Protein AF-A0A816F677-F1 (afdb_monomer_lite)

Foldseek 3Di:
DPPVPDDDDDDDDD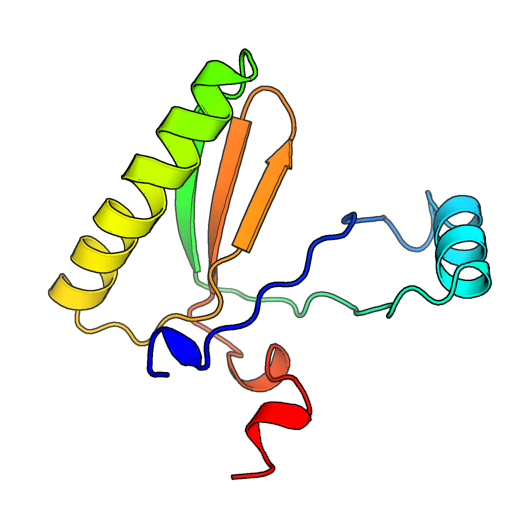DCPPCVVVVVVCVVVVHDDADDDDADDKDKDKFFADDPVSVVVCVVPVVVVSVVVCVVVVADWDDWDWDDDPRIIMTITGRPPRVSVDDPVVVPD

Secondary structure (DSSP, 8-state):
--GGG----------TTTTHHHHHHHHHTT-----PPP-S-EEEEEEE-SSHHHHHHHHHHHHHHHHHHHHHHT------EEEEETTEEEEEEE-S-GGGG--GGGGG-

Structure (mmCIF, N/CA/C/O backbone):
data_AF-A0A816F677-F1
#
_entry.id   AF-A0A816F677-F1
#
loop_
_atom_site.group_PDB
_atom_site.id
_atom_site.type_symbol
_atom_site.label_atom_id
_atom_site.label_alt_id
_atom_site.label_comp_id
_atom_site.label_asym_id
_atom_site.label_entity_id
_atom_site.label_seq_id
_atom_site.pdbx_PDB_ins_code
_atom_site.Cartn_x
_atom_site.Cartn_y
_atom_site.Cartn_z
_atom_site.occupancy
_atom_site.B_iso_or_equiv
_atom_site.auth_seq_id
_atom_site.auth_comp_id
_atom_site.auth_asym_id
_atom_site.auth_atom_id
_atom_site.pdbx_PDB_model_num
ATOM 1 N N . VAL A 1 1 ? 7.822 -15.132 -7.007 1.00 62.88 1 VAL A N 1
ATOM 2 C CA . VAL A 1 1 ? 6.600 -15.856 -6.572 1.00 62.88 1 VAL A CA 1
ATOM 3 C C . VAL A 1 1 ? 5.700 -16.162 -7.774 1.00 62.88 1 VAL A C 1
ATOM 5 O O . VAL A 1 1 ? 5.298 -15.209 -8.456 1.00 62.88 1 VAL A O 1
ATOM 8 N N . PRO A 1 2 ? 5.419 -17.451 -8.065 1.00 72.88 2 PRO A N 1
ATOM 9 C CA . PRO A 1 2 ? 4.440 -17.873 -9.078 1.00 72.88 2 PRO A CA 1
ATOM 10 C C . PRO A 1 2 ? 3.074 -17.206 -8.875 1.00 72.88 2 PRO A C 1
ATOM 12 O O . PRO A 1 2 ? 2.732 -16.858 -7.744 1.00 72.88 2 PRO A O 1
ATOM 15 N N . VAL A 1 3 ? 2.302 -16.987 -9.944 1.00 73.38 3 VAL A N 1
ATOM 16 C CA . VAL A 1 3 ? 1.056 -16.189 -9.898 1.00 73.38 3 VAL A CA 1
ATOM 17 C C . VAL A 1 3 ? 0.050 -16.780 -8.907 1.00 73.38 3 VAL A C 1
ATOM 19 O O . VAL A 1 3 ? -0.531 -16.054 -8.108 1.00 73.38 3 VAL A O 1
ATOM 22 N N . GLU A 1 4 ? -0.072 -18.100 -8.887 1.00 80.00 4 GLU A N 1
ATOM 23 C CA . GLU A 1 4 ? -0.938 -18.901 -8.022 1.00 80.00 4 GLU A CA 1
ATOM 24 C C . GLU A 1 4 ? -0.589 -18.812 -6.523 1.00 80.00 4 GLU A C 1
ATOM 26 O O . GLU A 1 4 ? -1.446 -18.996 -5.651 1.00 80.00 4 GLU A O 1
ATOM 31 N N . LYS A 1 5 ? 0.664 -18.477 -6.200 1.00 76.94 5 LYS A N 1
ATOM 32 C CA . LYS A 1 5 ? 1.134 -18.296 -4.820 1.00 76.94 5 LYS A CA 1
ATOM 33 C C . LYS A 1 5 ? 1.062 -16.842 -4.352 1.00 76.94 5 LYS A C 1
ATOM 35 O O . LYS A 1 5 ? 1.282 -16.578 -3.174 1.00 76.94 5 LYS A O 1
ATOM 40 N N . ARG A 1 6 ? 0.730 -15.889 -5.231 1.00 77.06 6 ARG A N 1
ATOM 41 C CA . ARG A 1 6 ? 0.585 -14.483 -4.833 1.00 77.06 6 ARG A CA 1
ATOM 42 C C . ARG A 1 6 ? -0.609 -14.333 -3.897 1.00 77.06 6 ARG A C 1
ATOM 44 O O . ARG A 1 6 ? -1.652 -14.967 -4.070 1.00 77.06 6 ARG A O 1
ATOM 51 N N . ARG A 1 7 ? -0.436 -13.500 -2.881 1.00 83.00 7 ARG A N 1
ATOM 52 C CA . ARG A 1 7 ? -1.479 -13.099 -1.938 1.00 83.00 7 ARG A CA 1
ATOM 53 C C . ARG A 1 7 ? -1.557 -11.582 -1.944 1.00 83.00 7 ARG A C 1
ATOM 55 O O . ARG A 1 7 ? -0.606 -10.913 -2.344 1.00 83.00 7 ARG A O 1
ATOM 62 N N . PHE A 1 8 ? -2.697 -11.057 -1.530 1.00 85.06 8 PHE A N 1
ATOM 63 C CA . PHE A 1 8 ? -2.892 -9.629 -1.350 1.00 85.06 8 PHE A CA 1
ATOM 64 C C . PHE A 1 8 ? -3.601 -9.394 -0.021 1.00 85.06 8 PHE A C 1
ATOM 66 O O . PHE A 1 8 ? -4.362 -10.242 0.444 1.00 85.06 8 PHE A O 1
ATOM 73 N N . ALA A 1 9 ? -3.331 -8.242 0.579 1.00 87.94 9 ALA A N 1
ATOM 74 C CA . ALA A 1 9 ? -4.030 -7.750 1.751 1.00 87.94 9 ALA A CA 1
ATOM 75 C C . ALA A 1 9 ? -4.677 -6.412 1.396 1.00 87.94 9 ALA A C 1
ATOM 77 O O . ALA A 1 9 ? -4.130 -5.638 0.610 1.00 87.94 9 ALA A O 1
ATOM 78 N N . VAL A 1 10 ? -5.847 -6.152 1.969 1.00 90.19 10 VAL A N 1
ATOM 79 C CA . VAL A 1 10 ? -6.558 -4.881 1.829 1.00 90.19 10 VAL A CA 1
ATOM 80 C C . VAL A 1 10 ? -6.816 -4.351 3.228 1.00 90.19 10 VAL A C 1
ATOM 82 O O . VAL A 1 10 ? -7.212 -5.104 4.115 1.00 90.19 10 VAL A O 1
ATOM 85 N N . GLY A 1 11 ? -6.584 -3.060 3.425 1.00 91.50 11 GLY A N 1
ATOM 86 C CA . GLY A 1 11 ? -6.758 -2.412 4.714 1.00 91.50 11 GLY A CA 1
ATOM 87 C C . GLY A 1 11 ? -6.815 -0.899 4.582 1.00 91.50 11 GLY A C 1
ATOM 88 O O . GLY A 1 11 ? -6.854 -0.355 3.477 1.00 91.50 11 GLY A O 1
ATOM 89 N N . ALA A 1 12 ? -6.817 -0.230 5.730 1.00 91.19 12 ALA A N 1
ATOM 90 C CA . ALA A 1 12 ? -6.741 1.217 5.824 1.00 91.19 12 ALA A CA 1
ATOM 91 C C . ALA A 1 12 ? -5.363 1.627 6.350 1.00 91.19 12 ALA A C 1
ATOM 93 O O . ALA A 1 12 ? -4.824 0.992 7.254 1.00 91.19 12 ALA A O 1
ATOM 94 N N . ILE A 1 13 ? -4.808 2.697 5.783 1.00 91.75 13 ILE A N 1
ATOM 95 C CA . ILE A 1 13 ? -3.648 3.378 6.359 1.00 91.75 13 ILE A CA 1
ATOM 96 C C . ILE A 1 13 ? -4.196 4.427 7.316 1.00 91.75 13 ILE A C 1
ATOM 98 O O . ILE A 1 13 ? -4.972 5.288 6.897 1.00 91.75 13 ILE A O 1
ATOM 102 N N . VAL A 1 14 ? -3.800 4.327 8.579 1.00 91.94 14 VAL A N 1
ATOM 103 C CA . VAL A 1 14 ? -4.327 5.130 9.685 1.00 91.94 14 VAL A CA 1
ATOM 104 C C . VAL A 1 14 ? -3.183 5.781 10.456 1.00 91.94 14 VAL A C 1
ATOM 106 O O . VAL A 1 14 ? -2.064 5.264 10.476 1.00 91.94 14 VAL A O 1
ATOM 109 N N . ASP A 1 15 ? -3.458 6.923 11.075 1.00 91.44 15 ASP A N 1
ATOM 110 C CA . ASP A 1 15 ? -2.554 7.571 12.023 1.00 91.44 15 ASP A CA 1
ATOM 111 C C . ASP A 1 15 ? -2.826 7.006 13.426 1.00 91.44 15 ASP A C 1
ATOM 113 O O . ASP A 1 15 ? -3.942 7.091 13.934 1.00 91.44 15 ASP A O 1
ATOM 117 N N . GLU A 1 16 ? -1.806 6.421 14.059 1.00 85.56 16 GLU A N 1
ATOM 118 C CA . GLU A 1 16 ? -1.926 5.730 15.355 1.00 85.56 16 GLU A CA 1
ATOM 119 C C . GLU A 1 16 ? -2.498 6.625 16.470 1.00 85.56 16 GLU A C 1
ATOM 121 O O . GLU A 1 16 ? -3.177 6.140 17.375 1.00 85.56 16 GLU A O 1
ATOM 126 N N . ILE A 1 17 ? -2.250 7.937 16.401 1.00 88.81 17 ILE A N 1
ATOM 127 C CA . ILE A 1 17 ? -2.677 8.893 17.425 1.00 88.81 17 ILE A CA 1
ATOM 128 C C . ILE A 1 17 ? -4.043 9.474 17.066 1.00 88.81 17 ILE A C 1
ATOM 130 O O . ILE A 1 17 ? -4.935 9.521 17.914 1.00 88.81 17 ILE A O 1
ATOM 134 N N . LYS A 1 18 ? -4.217 9.938 15.824 1.00 93.75 18 LYS A N 1
ATOM 135 C CA . LYS A 1 18 ? -5.449 10.630 15.408 1.00 93.75 18 LYS A CA 1
ATOM 136 C C . LYS A 1 18 ? -6.620 9.679 15.202 1.00 93.75 18 LYS A C 1
ATOM 138 O O . LYS A 1 18 ? -7.747 10.053 15.506 1.00 93.75 18 LYS A O 1
ATOM 143 N N . ASP A 1 19 ? -6.350 8.464 14.738 1.00 93.31 19 ASP A N 1
ATOM 144 C CA . ASP A 1 19 ? -7.364 7.468 14.390 1.00 93.31 19 ASP A CA 1
ATOM 145 C C . ASP A 1 19 ? -7.439 6.346 15.436 1.00 93.31 19 ASP A C 1
ATOM 147 O O . ASP A 1 19 ? -7.837 5.221 15.134 1.00 93.31 19 ASP A O 1
ATOM 151 N N . ARG A 1 20 ? -7.061 6.634 16.688 1.00 93.62 20 ARG A N 1
ATOM 152 C CA . ARG A 1 20 ? -6.989 5.641 17.769 1.00 93.62 20 ARG A CA 1
ATOM 153 C C . ARG A 1 20 ? -8.278 4.829 17.933 1.00 93.62 20 ARG A C 1
ATOM 155 O O . ARG A 1 20 ? -8.216 3.612 18.066 1.00 93.62 20 ARG A O 1
ATOM 162 N N . GLU A 1 21 ? -9.440 5.479 17.893 1.00 94.44 21 GLU A N 1
ATOM 163 C CA . GLU A 1 21 ? -10.732 4.785 18.004 1.00 94.44 21 GLU A CA 1
ATOM 164 C C . GLU A 1 21 ? -10.953 3.789 16.857 1.00 94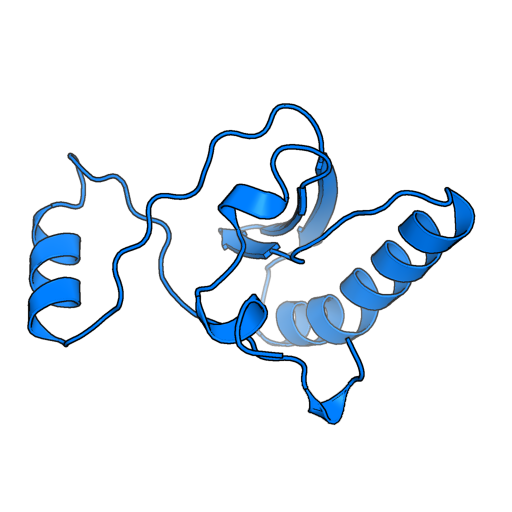.44 21 GLU A C 1
ATOM 166 O O . GLU A 1 21 ? -11.452 2.686 17.080 1.00 94.44 21 GLU A O 1
ATOM 171 N N . LEU A 1 22 ? -10.542 4.150 15.636 1.00 93.19 22 LEU A N 1
ATOM 172 C CA . LEU A 1 22 ? -10.610 3.268 14.474 1.00 93.19 22 LEU A CA 1
ATOM 173 C C . LEU A 1 22 ? -9.644 2.091 14.632 1.00 93.19 22 LEU A C 1
ATOM 175 O O . LEU A 1 22 ? -10.036 0.958 14.369 1.00 93.19 22 LEU A O 1
ATOM 179 N N . VAL A 1 23 ? -8.421 2.329 15.111 1.00 92.88 23 VAL A N 1
ATOM 180 C CA . VAL A 1 23 ? -7.447 1.261 15.395 1.00 92.88 23 VAL A CA 1
ATOM 181 C C . VAL A 1 23 ? -8.010 0.272 16.418 1.00 92.88 23 VAL A C 1
ATOM 183 O O . VAL A 1 23 ? -7.995 -0.931 16.172 1.00 92.88 23 VAL A O 1
ATOM 186 N N . GLU A 1 24 ? -8.590 0.761 17.518 1.00 93.50 24 GLU A N 1
ATOM 187 C CA . GLU A 1 24 ? -9.225 -0.083 18.540 1.00 93.50 24 GLU A CA 1
ATOM 188 C C . GLU A 1 24 ? -10.427 -0.869 17.984 1.00 93.50 24 GLU A C 1
ATOM 190 O O . GLU A 1 24 ? -10.655 -2.020 18.361 1.00 93.50 24 GLU A O 1
ATOM 195 N N . GLN A 1 25 ? -11.211 -0.281 17.074 1.00 94.19 25 GLN A N 1
ATOM 196 C CA . GLN A 1 25 ? -12.297 -0.987 16.388 1.00 94.19 25 GLN A CA 1
ATOM 197 C C . GLN A 1 25 ? -11.779 -2.050 15.414 1.00 94.19 25 GLN A C 1
ATOM 199 O O . GLN A 1 25 ? -12.365 -3.129 15.329 1.00 94.19 25 GLN A O 1
ATOM 204 N N . MET A 1 26 ? -10.708 -1.771 14.673 1.00 92.69 26 MET A N 1
ATOM 205 C CA . MET A 1 26 ? -10.094 -2.732 13.757 1.00 92.69 26 MET A CA 1
ATOM 206 C C . MET A 1 26 ? -9.519 -3.922 14.531 1.00 92.69 26 MET A C 1
ATOM 208 O O . MET A 1 26 ? -9.778 -5.065 14.155 1.00 92.69 26 MET A O 1
ATOM 212 N N . ASP A 1 27 ? -8.849 -3.671 15.657 1.00 92.56 27 ASP A N 1
ATOM 213 C CA . ASP A 1 27 ? -8.343 -4.718 16.551 1.00 92.56 27 ASP A CA 1
ATOM 214 C C . ASP A 1 27 ? -9.478 -5.620 17.068 1.00 92.56 27 ASP A C 1
ATOM 216 O O . ASP A 1 27 ? -9.455 -6.838 16.891 1.00 92.56 27 ASP A O 1
ATOM 220 N N . LYS A 1 28 ? -10.564 -5.017 17.580 1.00 96.06 28 LYS A N 1
ATOM 221 C CA . LYS A 1 28 ? -11.766 -5.747 18.037 1.00 96.06 28 LYS A CA 1
ATOM 222 C C . LYS A 1 28 ? -12.421 -6.595 16.945 1.00 96.06 28 LYS A C 1
AT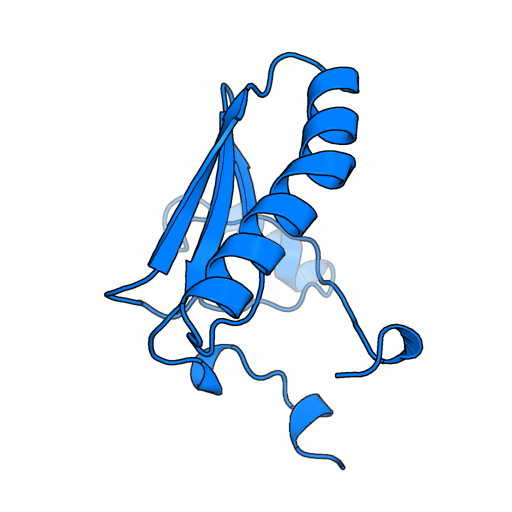OM 224 O O . LYS A 1 28 ? -13.063 -7.595 17.255 1.00 96.06 28 LYS A O 1
ATOM 229 N N . ASN A 1 29 ? -12.283 -6.197 15.681 1.00 94.25 29 ASN A N 1
ATOM 230 C CA . ASN A 1 29 ? -12.815 -6.923 14.529 1.00 94.25 29 ASN A CA 1
ATOM 231 C C . ASN A 1 29 ? -11.802 -7.911 13.914 1.00 94.25 29 ASN A C 1
ATOM 233 O O . ASN A 1 29 ? -12.019 -8.382 12.799 1.00 94.25 29 ASN A O 1
ATOM 237 N N . ASN A 1 30 ? -10.728 -8.260 14.633 1.00 92.69 30 ASN A N 1
ATOM 238 C CA . ASN A 1 30 ? -9.697 -9.222 14.226 1.00 92.69 30 ASN A CA 1
ATOM 239 C C . ASN A 1 30 ? -8.905 -8.816 12.971 1.00 92.69 30 ASN A C 1
ATOM 241 O O . ASN A 1 30 ? -8.433 -9.675 12.221 1.00 92.69 30 ASN A O 1
ATOM 245 N N . TYR A 1 31 ? -8.745 -7.516 12.718 1.00 91.38 31 TYR A N 1
ATOM 246 C CA . TYR A 1 31 ? -7.812 -7.058 11.692 1.00 91.38 31 TYR A CA 1
ATOM 247 C C . TYR A 1 31 ? -6.372 -7.231 12.178 1.00 91.38 31 TYR A C 1
ATOM 249 O O . TYR A 1 31 ? -6.049 -6.961 13.332 1.00 91.38 31 TYR A O 1
ATOM 257 N N . LYS A 1 32 ? -5.473 -7.627 11.273 1.00 89.25 32 LYS A N 1
ATOM 258 C CA . LYS A 1 32 ? -4.037 -7.644 11.559 1.00 89.25 32 LYS A CA 1
ATOM 259 C C . LYS A 1 32 ? -3.494 -6.220 11.474 1.00 89.25 32 LYS A C 1
ATOM 261 O O . LYS A 1 32 ? -3.435 -5.647 10.387 1.00 89.25 32 LYS A O 1
ATOM 266 N N . ILE A 1 33 ? -3.087 -5.667 12.611 1.00 88.38 33 ILE A N 1
ATOM 267 C CA . ILE A 1 33 ? -2.436 -4.358 12.666 1.00 88.38 33 ILE A CA 1
ATOM 268 C C . ILE A 1 33 ? -0.966 -4.529 12.282 1.00 88.38 33 ILE A C 1
ATOM 270 O O . ILE A 1 33 ? -0.256 -5.378 12.820 1.00 88.38 33 ILE A O 1
ATOM 274 N N . PHE A 1 34 ? -0.517 -3.724 11.325 1.00 86.25 34 PHE A N 1
ATOM 275 C CA . PHE A 1 34 ? 0.853 -3.720 10.835 1.00 86.25 34 PHE A CA 1
ATOM 276 C C . PHE A 1 34 ? 1.336 -2.281 10.704 1.00 86.25 34 PHE A C 1
ATOM 278 O O . PHE A 1 34 ? 0.653 -1.440 10.117 1.00 86.25 34 PHE A O 1
ATOM 285 N N . LYS A 1 35 ? 2.526 -2.005 11.236 1.00 86.25 35 LYS A N 1
ATOM 286 C CA . LYS A 1 35 ? 3.183 -0.716 11.052 1.00 86.25 35 LYS A CA 1
ATOM 287 C C . LYS A 1 35 ? 3.948 -0.752 9.737 1.00 86.25 35 LYS A C 1
ATOM 289 O O . LYS A 1 35 ? 4.885 -1.531 9.603 1.00 86.25 35 LYS A O 1
ATOM 294 N N . LEU A 1 36 ? 3.537 0.086 8.784 1.00 83.69 36 LEU A N 1
ATOM 295 C CA . LEU A 1 36 ? 4.268 0.240 7.529 1.00 83.69 36 LEU A CA 1
ATOM 296 C C . LEU A 1 36 ? 5.708 0.675 7.841 1.00 83.69 36 LEU A C 1
ATOM 298 O O . LEU A 1 36 ? 5.882 1.664 8.563 1.00 83.69 36 LEU A O 1
ATOM 302 N N . PRO A 1 37 ? 6.722 -0.053 7.348 1.00 83.44 37 PRO A N 1
ATOM 303 C CA . PRO A 1 37 ? 8.105 0.323 7.567 1.00 83.44 37 PRO A CA 1
ATOM 304 C C . PRO A 1 37 ? 8.413 1.607 6.797 1.00 83.44 37 PRO A C 1
ATOM 306 O O . PRO A 1 37 ? 7.804 1.909 5.767 1.00 83.44 37 PRO A O 1
ATOM 309 N N . GLU A 1 38 ? 9.361 2.370 7.320 1.00 82.25 38 GLU A N 1
ATOM 310 C CA . GLU A 1 38 ? 9.905 3.525 6.621 1.00 82.25 38 GLU A CA 1
ATOM 311 C C . GLU A 1 38 ? 10.775 3.042 5.454 1.00 82.25 38 GLU A C 1
ATOM 313 O O . GLU A 1 38 ? 11.444 2.017 5.559 1.00 82.25 38 GLU A O 1
ATOM 318 N N . PHE A 1 39 ? 10.721 3.737 4.319 1.00 80.81 39 PHE A N 1
ATOM 319 C CA . PHE A 1 39 ? 11.536 3.419 3.151 1.00 80.81 39 PHE A CA 1
ATOM 320 C C . PHE A 1 39 ? 12.003 4.701 2.470 1.00 80.81 39 PHE A C 1
ATOM 322 O O . PHE A 1 39 ? 11.219 5.624 2.242 1.00 80.81 39 PHE A O 1
ATOM 329 N N . ASP A 1 40 ? 13.273 4.724 2.074 1.00 80.56 40 ASP A N 1
ATOM 330 C CA . ASP A 1 40 ? 13.901 5.916 1.492 1.00 80.56 40 ASP A CA 1
ATOM 331 C C . ASP A 1 40 ? 13.740 5.986 -0.027 1.00 80.56 40 ASP A C 1
ATOM 333 O O . ASP A 1 40 ? 13.751 7.059 -0.636 1.00 80.56 40 ASP A O 1
ATOM 337 N N . ARG A 1 41 ? 13.640 4.824 -0.681 1.00 84.75 41 ARG A N 1
ATOM 338 C CA . ARG A 1 41 ? 13.612 4.714 -2.143 1.00 84.75 41 ARG A CA 1
ATOM 339 C C . ARG A 1 41 ? 12.451 3.841 -2.581 1.00 84.75 41 ARG A C 1
ATOM 341 O O . ARG A 1 41 ? 12.268 2.734 -2.089 1.00 84.75 41 ARG A O 1
ATOM 348 N N . SER A 1 42 ? 11.685 4.333 -3.548 1.00 88.94 42 SER A N 1
ATOM 349 C CA . SER A 1 42 ? 10.591 3.586 -4.167 1.00 88.94 42 SER A CA 1
ATOM 350 C C . SER A 1 42 ? 10.479 3.912 -5.652 1.00 88.94 42 SER A C 1
ATOM 352 O O . SER A 1 42 ? 10.840 5.004 -6.099 1.00 88.94 42 SER A O 1
ATOM 354 N N . VAL A 1 43 ? 9.958 2.964 -6.427 1.00 90.94 43 VAL A N 1
ATOM 355 C CA . VAL A 1 43 ? 9.370 3.279 -7.729 1.00 90.94 43 VAL A CA 1
ATOM 356 C C . VAL A 1 43 ? 7.937 3.711 -7.473 1.00 90.94 43 VAL A C 1
ATOM 358 O O . VAL A 1 43 ? 7.160 2.989 -6.851 1.00 90.94 43 VAL A O 1
ATOM 361 N N . TYR A 1 44 ? 7.595 4.900 -7.948 1.00 92.38 44 TYR A N 1
ATOM 362 C CA . TYR A 1 44 ? 6.328 5.537 -7.641 1.00 92.38 44 TYR A CA 1
ATOM 363 C C . TYR A 1 44 ? 5.649 6.049 -8.903 1.00 92.38 44 TYR A C 1
ATOM 365 O O . TYR A 1 44 ? 6.284 6.631 -9.785 1.00 92.38 44 TYR A O 1
ATOM 373 N N . THR A 1 45 ? 4.334 5.876 -8.974 1.00 94.88 45 THR A N 1
ATOM 374 C CA . THR A 1 45 ? 3.502 6.533 -9.978 1.00 94.88 45 THR A CA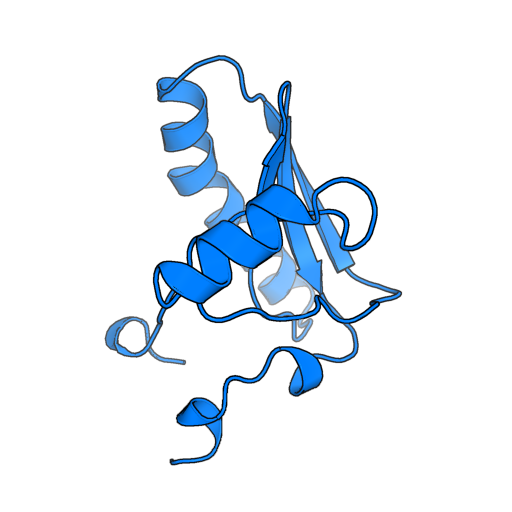 1
ATOM 375 C C . THR A 1 45 ? 2.099 6.791 -9.441 1.00 94.88 45 THR A C 1
ATOM 377 O O . THR A 1 45 ? 1.704 6.277 -8.394 1.00 94.88 45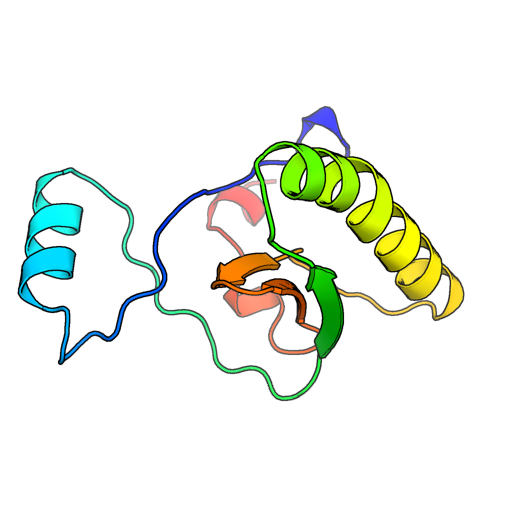 THR A O 1
ATOM 380 N N . THR A 1 46 ? 1.331 7.612 -10.151 1.00 95.81 46 THR A N 1
ATOM 381 C CA . THR A 1 46 ? -0.044 7.943 -9.783 1.00 95.81 46 THR A CA 1
ATOM 382 C C . THR A 1 46 ? -1.000 7.740 -10.942 1.00 95.81 46 THR A C 1
ATOM 384 O O . THR A 1 46 ? -0.643 7.848 -12.115 1.00 95.81 46 THR A O 1
ATOM 387 N N . PHE A 1 47 ? -2.255 7.475 -10.599 1.00 95.88 47 PHE A N 1
ATOM 388 C CA . PHE A 1 47 ? -3.358 7.434 -11.544 1.00 95.88 47 PHE A CA 1
ATOM 389 C C . PHE A 1 47 ? -4.522 8.284 -11.041 1.00 95.88 47 PHE A C 1
ATOM 391 O O . PHE A 1 47 ? -4.715 8.449 -9.840 1.00 95.88 47 PHE A O 1
ATOM 398 N N . SER A 1 48 ? -5.317 8.844 -11.950 1.00 95.81 48 SER A N 1
ATOM 399 C CA . SER A 1 48 ? -6.482 9.650 -11.567 1.00 95.81 48 SER A CA 1
ATOM 400 C C . SER A 1 48 ? -7.569 8.793 -10.912 1.00 95.81 48 SER A C 1
ATOM 402 O O . SER A 1 48 ? -8.039 7.843 -11.528 1.00 95.81 48 SER A O 1
ATOM 404 N N . PHE A 1 49 ? -8.046 9.180 -9.725 1.00 95.12 49 PHE A N 1
ATOM 405 C CA . PHE A 1 49 ? -9.165 8.546 -9.022 1.00 95.12 49 PHE A CA 1
ATOM 406 C C . PHE A 1 49 ? -10.433 9.410 -9.086 1.00 95.12 49 PHE A C 1
ATOM 408 O O . PHE A 1 49 ? -10.788 10.132 -8.148 1.00 95.12 49 PHE A O 1
ATOM 415 N N . LYS A 1 50 ? -11.145 9.321 -10.212 1.00 93.00 50 LYS A N 1
ATOM 416 C CA . LYS A 1 50 ? -12.387 10.076 -10.442 1.00 93.00 50 LYS A CA 1
ATOM 417 C C . LYS A 1 50 ? -13.619 9.248 -10.083 1.00 93.00 50 LYS A C 1
ATOM 419 O O . LYS A 1 50 ? -14.445 9.668 -9.278 1.00 93.00 50 LYS A O 1
ATOM 424 N N . ASN A 1 51 ? -13.717 8.041 -10.626 1.00 92.06 51 ASN A N 1
ATOM 425 C CA . ASN A 1 51 ? -14.878 7.159 -10.504 1.00 92.06 51 ASN A CA 1
ATOM 426 C C . ASN A 1 51 ? -14.452 5.681 -10.444 1.00 92.06 51 ASN A C 1
ATOM 428 O O . ASN A 1 51 ? -13.269 5.357 -10.536 1.00 92.06 51 ASN A O 1
ATOM 432 N N . ILE A 1 52 ? -15.417 4.775 -10.301 1.00 92.38 52 ILE A N 1
ATOM 433 C CA . ILE A 1 52 ? -15.155 3.329 -10.260 1.00 92.38 52 ILE A CA 1
ATOM 434 C C . ILE A 1 52 ? -14.428 2.856 -11.530 1.00 92.38 52 ILE A C 1
ATOM 436 O O . ILE A 1 52 ? -13.481 2.079 -11.448 1.00 92.38 52 ILE A O 1
ATOM 440 N N . LEU A 1 53 ? -14.794 3.392 -12.700 1.00 93.75 53 LEU A N 1
ATOM 441 C CA . LEU A 1 53 ? -14.126 3.057 -13.960 1.00 93.75 53 LEU A CA 1
ATOM 442 C C . LEU A 1 53 ? -12.628 3.400 -13.930 1.00 93.75 53 LEU A C 1
ATOM 444 O O . LEU A 1 53 ? -11.808 2.632 -14.426 1.00 93.75 53 LEU A O 1
ATOM 448 N N . SER A 1 54 ? -12.251 4.517 -13.303 1.00 92.44 54 SER A N 1
ATOM 449 C CA . SER A 1 54 ? -10.842 4.885 -13.153 1.00 92.44 54 SER A CA 1
ATOM 450 C C . SER A 1 54 ? -10.044 3.899 -12.293 1.00 92.44 54 SER A C 1
ATOM 452 O O . SER A 1 54 ? -8.879 3.673 -12.603 1.00 92.44 54 SER A O 1
ATOM 454 N N . ILE A 1 55 ? -10.669 3.244 -11.303 1.00 92.12 55 ILE A N 1
ATOM 455 C CA . ILE A 1 55 ? -10.030 2.169 -10.522 1.00 92.12 55 ILE A CA 1
ATOM 456 C C . ILE A 1 55 ? -9.745 0.964 -11.420 1.00 92.12 55 ILE A C 1
ATOM 458 O O . ILE A 1 55 ? -8.608 0.506 -11.482 1.00 92.12 55 ILE A O 1
ATOM 462 N N . PHE A 1 56 ? -10.744 0.493 -12.175 1.00 93.81 56 PHE A N 1
ATOM 463 C CA . PHE A 1 56 ? -10.566 -0.649 -13.079 1.00 93.81 56 PHE A CA 1
ATOM 464 C C . PHE A 1 56 ? -9.458 -0.404 -14.105 1.00 93.81 56 PHE A C 1
ATOM 466 O O . PHE A 1 56 ? -8.619 -1.273 -14.337 1.00 93.81 56 PHE A O 1
ATOM 473 N N . ILE A 1 57 ? -9.413 0.794 -14.696 1.00 94.06 57 ILE A N 1
ATOM 474 C CA . ILE A 1 57 ? -8.350 1.154 -15.640 1.00 94.06 57 ILE A CA 1
ATOM 475 C C . ILE A 1 57 ? -6.983 1.157 -14.946 1.00 94.06 57 ILE A C 1
ATOM 477 O O . ILE A 1 57 ? -6.014 0.676 -15.534 1.00 94.06 57 ILE A O 1
ATOM 481 N N . ALA A 1 58 ? -6.897 1.681 -13.721 1.00 93.69 58 ALA A N 1
ATOM 482 C CA . ALA A 1 58 ? -5.647 1.746 -12.976 1.00 93.69 58 ALA A CA 1
ATOM 483 C C . ALA A 1 58 ? -5.095 0.344 -12.678 1.00 93.69 58 ALA A C 1
ATOM 485 O O . ALA A 1 58 ? -3.965 0.051 -13.061 1.00 93.69 58 ALA A O 1
ATOM 486 N N . VAL A 1 59 ? -5.916 -0.544 -12.108 1.00 90.19 59 VAL A N 1
ATOM 487 C CA . VAL A 1 59 ? -5.534 -1.925 -11.751 1.00 90.19 59 VAL A CA 1
ATOM 488 C C . VAL A 1 59 ? -5.152 -2.748 -12.989 1.00 90.19 59 VAL A C 1
ATOM 490 O O . VAL A 1 59 ? -4.217 -3.543 -12.948 1.00 90.19 59 VAL A O 1
ATOM 493 N N . MET A 1 60 ? -5.814 -2.529 -14.131 1.00 90.75 60 MET A N 1
ATOM 494 C CA . MET A 1 60 ? -5.501 -3.249 -15.373 1.00 90.75 60 MET A CA 1
ATOM 495 C C . MET A 1 60 ? -4.283 -2.717 -16.134 1.00 90.75 60 MET A C 1
ATOM 497 O O . MET A 1 60 ? -3.803 -3.405 -17.031 1.00 90.75 60 MET A O 1
ATOM 501 N N . LYS A 1 61 ? -3.802 -1.496 -15.868 1.00 93.19 61 LYS A N 1
ATOM 502 C CA . LYS A 1 61 ? -2.719 -0.882 -16.664 1.00 93.19 61 LYS A CA 1
ATOM 503 C C . LYS A 1 61 ? -1.469 -0.576 -15.863 1.00 93.19 61 LYS A C 1
ATOM 505 O O . LYS A 1 61 ? -0.368 -0.809 -16.358 1.00 93.19 61 LYS A O 1
ATOM 510 N N . VAL A 1 62 ? -1.625 -0.008 -14.674 1.00 93.25 62 VAL A N 1
ATOM 511 C CA . VAL A 1 62 ? -0.500 0.552 -13.925 1.00 93.25 62 VAL A CA 1
ATOM 512 C C . VAL A 1 62 ? 0.439 -0.544 -13.422 1.00 93.25 62 VAL A C 1
ATOM 514 O O . VAL A 1 62 ? 1.626 -0.432 -13.725 1.00 93.25 62 VAL A O 1
ATOM 517 N N . PRO A 1 63 ? -0.032 -1.638 -12.786 1.00 88.12 63 PRO A N 1
ATOM 518 C CA . PRO A 1 63 ? 0.859 -2.706 -12.332 1.00 88.12 63 PRO A CA 1
ATOM 519 C C . PRO A 1 63 ? 1.674 -3.340 -13.465 1.00 88.12 63 PRO A C 1
ATOM 521 O O . PRO A 1 63 ? 2.857 -3.608 -13.283 1.00 88.12 63 PRO A O 1
ATOM 524 N N . TYR A 1 64 ? 1.084 -3.511 -14.655 1.00 90.19 64 TYR A N 1
ATOM 525 C CA . TYR A 1 64 ? 1.793 -4.048 -15.822 1.00 90.19 64 TYR A CA 1
ATOM 526 C C . TYR A 1 64 ? 2.896 -3.108 -16.306 1.00 90.19 64 TYR A C 1
ATOM 528 O O . TYR A 1 64 ? 4.044 -3.517 -16.428 1.00 90.19 64 TYR A O 1
ATOM 536 N N . ARG A 1 65 ? 2.578 -1.822 -16.510 1.00 92.56 65 ARG A N 1
ATOM 537 C CA . ARG A 1 65 ? 3.572 -0.828 -16.951 1.00 92.56 65 ARG A CA 1
ATOM 538 C C . ARG A 1 65 ? 4.688 -0.632 -15.930 1.00 92.56 65 ARG A C 1
ATOM 540 O O . ARG A 1 65 ? 5.839 -0.423 -16.306 1.00 92.56 65 ARG A O 1
ATOM 547 N N . LEU A 1 66 ? 4.343 -0.692 -14.649 1.00 90.50 66 LEU A N 1
ATOM 548 C CA . LEU A 1 66 ? 5.294 -0.594 -13.554 1.00 90.50 66 LEU A CA 1
ATOM 549 C C . LEU A 1 66 ? 6.187 -1.840 -13.484 1.00 90.50 66 LEU A C 1
ATOM 551 O O . LEU A 1 66 ? 7.397 -1.710 -13.320 1.00 90.50 66 LEU A O 1
ATOM 555 N N . GLY A 1 67 ? 5.614 -3.026 -13.701 1.00 88.44 67 GLY A N 1
ATOM 556 C CA . GLY A 1 67 ? 6.345 -4.285 -13.836 1.00 88.44 67 GLY A CA 1
ATOM 557 C C . GLY A 1 67 ? 7.334 -4.275 -15.003 1.00 88.44 67 GLY A C 1
ATOM 558 O O . GLY A 1 67 ? 8.500 -4.610 -14.803 1.00 88.44 67 GLY A O 1
ATOM 559 N N . ASP A 1 68 ? 6.911 -3.810 -16.184 1.00 90.75 68 ASP A N 1
ATOM 560 C CA . ASP A 1 68 ? 7.785 -3.658 -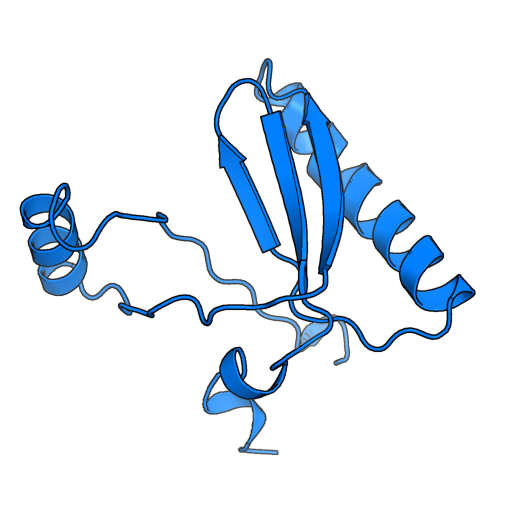17.357 1.00 90.75 68 ASP A CA 1
ATOM 561 C C . ASP A 1 68 ? 8.969 -2.730 -17.047 1.00 90.75 68 ASP A C 1
ATOM 563 O O . ASP A 1 68 ? 10.113 -3.023 -17.397 1.00 90.75 68 ASP A O 1
ATOM 567 N N . TYR A 1 69 ? 8.713 -1.616 -16.351 1.00 91.19 69 TYR A N 1
ATOM 568 C CA . TYR A 1 69 ? 9.752 -0.670 -15.947 1.00 91.19 69 TYR A CA 1
ATOM 569 C C . TYR A 1 69 ? 10.755 -1.292 -14.966 1.00 91.19 69 TYR A C 1
ATOM 571 O O . TYR A 1 69 ? 11.966 -1.174 -15.163 1.00 91.19 69 TYR A O 1
ATOM 579 N N . ILE A 1 70 ? 10.264 -1.977 -13.930 1.00 89.44 70 ILE A N 1
ATOM 580 C CA . ILE A 1 70 ? 11.095 -2.656 -12.925 1.00 89.44 70 ILE A CA 1
ATOM 581 C C . ILE A 1 70 ? 11.966 -3.729 -13.591 1.00 89.44 70 ILE A C 1
ATOM 583 O O . ILE A 1 70 ? 13.177 -3.772 -13.362 1.00 89.44 70 ILE A O 1
ATOM 587 N N . GLN A 1 71 ? 11.378 -4.534 -14.483 1.00 88.12 71 GLN A N 1
ATOM 588 C CA . GLN A 1 71 ? 12.093 -5.560 -15.238 1.00 88.12 71 GLN A CA 1
ATOM 589 C C . GLN A 1 71 ? 13.167 -4.950 -16.147 1.00 88.12 71 GLN A C 1
ATOM 591 O O . GLN A 1 71 ? 14.314 -5.399 -16.128 1.00 88.12 71 GLN A O 1
ATOM 596 N N . ALA A 1 72 ? 12.835 -3.901 -16.904 1.00 91.56 72 ALA A N 1
ATOM 597 C CA . ALA A 1 72 ? 13.775 -3.232 -17.803 1.00 91.56 72 ALA A CA 1
ATOM 598 C C . ALA A 1 72 ? 14.967 -2.613 -17.055 1.00 91.56 72 ALA A C 1
ATOM 600 O O . ALA A 1 72 ? 16.083 -2.582 -17.575 1.00 91.56 72 ALA A O 1
ATOM 601 N N . LYS A 1 73 ? 14.746 -2.136 -15.827 1.00 89.00 73 LYS A N 1
ATOM 602 C CA . LYS A 1 73 ? 15.798 -1.579 -14.969 1.00 89.00 73 LYS A CA 1
ATOM 603 C C . LYS A 1 73 ? 16.543 -2.630 -14.139 1.00 89.00 73 LYS A C 1
ATOM 605 O O . LYS A 1 73 ? 17.523 -2.262 -13.499 1.00 89.00 73 LYS A O 1
ATOM 610 N N . LYS A 1 74 ? 16.129 -3.906 -14.176 1.00 85.06 74 LYS A N 1
ATOM 611 C CA . LYS A 1 74 ? 16.674 -5.008 -13.358 1.00 85.06 74 LYS A CA 1
ATOM 612 C C . LYS A 1 74 ? 16.713 -4.668 -11.863 1.00 85.06 74 LYS A C 1
ATOM 614 O O . LYS A 1 74 ? 17.688 -4.970 -11.181 1.00 85.06 74 LYS A O 1
ATOM 619 N N . ILE A 1 75 ? 15.671 -3.996 -11.380 1.00 84.12 75 ILE A N 1
ATOM 620 C CA . ILE A 1 75 ? 15.554 -3.615 -9.972 1.00 84.12 75 ILE A CA 1
ATOM 621 C C . ILE A 1 75 ? 14.748 -4.693 -9.251 1.00 84.12 75 ILE A C 1
ATOM 623 O O . ILE A 1 75 ? 13.714 -5.135 -9.750 1.00 84.12 75 ILE A O 1
ATOM 627 N N . GLU A 1 76 ? 15.204 -5.106 -8.075 1.00 79.50 76 GLU A N 1
ATOM 628 C CA . GLU A 1 76 ? 14.404 -5.929 -7.177 1.00 79.50 76 GLU A CA 1
ATOM 629 C C . GLU A 1 76 ? 13.491 -5.020 -6.352 1.00 79.50 76 GLU A C 1
ATOM 631 O O . GLU A 1 76 ? 13.959 -4.168 -5.601 1.00 79.50 76 GLU A O 1
ATOM 636 N N . ALA A 1 77 ? 12.183 -5.134 -6.576 1.00 79.00 77 ALA A N 1
ATOM 637 C CA . ALA A 1 77 ? 11.200 -4.206 -6.035 1.00 79.00 77 ALA A CA 1
ATOM 638 C C . ALA A 1 77 ? 9.918 -4.966 -5.681 1.00 79.00 77 ALA A C 1
ATOM 640 O O . ALA A 1 77 ? 9.250 -5.520 -6.561 1.00 79.00 77 ALA A O 1
ATOM 641 N N . HIS A 1 78 ? 9.596 -5.026 -4.393 1.00 78.69 78 HIS A N 1
ATOM 642 C CA . HIS A 1 78 ? 8.394 -5.655 -3.851 1.00 78.69 78 HIS A CA 1
ATOM 643 C C . HIS A 1 78 ? 8.136 -5.144 -2.420 1.00 78.69 78 HIS A C 1
ATOM 645 O O . HIS A 1 78 ? 9.070 -4.710 -1.761 1.00 78.69 78 HIS A O 1
ATOM 651 N N . PRO A 1 79 ? 6.900 -5.185 -1.899 1.00 85.31 79 PRO A N 1
ATOM 652 C CA . PRO A 1 79 ? 5.641 -5.515 -2.564 1.00 85.31 79 PRO A CA 1
ATOM 653 C C . PRO A 1 79 ? 5.100 -4.356 -3.420 1.00 85.31 79 PRO A C 1
ATOM 655 O O . PRO A 1 79 ? 5.588 -3.231 -3.369 1.00 85.31 79 PRO A O 1
ATOM 658 N N . PHE A 1 80 ? 4.061 -4.631 -4.211 1.00 88.69 80 PHE A N 1
ATOM 659 C CA . PHE A 1 80 ? 3.300 -3.589 -4.905 1.00 88.69 80 PHE A CA 1
ATOM 660 C C . PHE A 1 80 ? 2.222 -3.049 -3.964 1.00 88.69 80 PHE A C 1
ATOM 662 O O . PHE A 1 80 ? 1.352 -3.800 -3.527 1.00 88.69 80 PHE A O 1
ATOM 669 N N . LEU A 1 81 ? 2.277 -1.753 -3.667 1.00 90.62 81 LEU A N 1
ATOM 670 C CA . LEU A 1 81 ? 1.328 -1.062 -2.800 1.00 90.62 81 LEU A CA 1
ATOM 671 C C . LEU A 1 81 ? 0.411 -0.167 -3.638 1.00 90.62 81 LEU A C 1
ATOM 673 O O . LEU A 1 81 ? 0.882 0.690 -4.389 1.00 90.62 81 LEU A O 1
ATOM 677 N N . GLU A 1 82 ? -0.899 -0.339 -3.467 1.00 93.38 82 GLU A N 1
ATOM 678 C CA . GLU A 1 82 ? -1.933 0.500 -4.079 1.00 93.38 82 GLU A CA 1
ATOM 679 C C . GLU A 1 82 ? -2.655 1.304 -2.993 1.00 93.38 82 GLU A C 1
ATOM 681 O O . GLU A 1 82 ? -3.411 0.755 -2.191 1.00 93.38 82 GLU A O 1
ATOM 686 N N . ILE A 1 83 ? -2.428 2.617 -2.953 1.00 94.19 83 ILE A N 1
ATOM 687 C CA . ILE A 1 83 ? -3.002 3.506 -1.939 1.00 94.19 83 ILE A CA 1
ATOM 688 C C . ILE A 1 83 ? -4.046 4.408 -2.591 1.00 94.19 83 ILE A C 1
ATOM 690 O O . ILE A 1 83 ? -3.747 5.262 -3.430 1.00 94.19 83 ILE A O 1
ATOM 694 N N . TYR A 1 84 ? -5.292 4.240 -2.167 1.00 93.38 84 TYR A N 1
ATOM 695 C CA . TYR A 1 84 ? -6.442 4.952 -2.706 1.00 93.38 84 TYR A CA 1
ATOM 696 C C . TYR A 1 84 ? -6.693 6.229 -1.901 1.00 93.38 84 TYR A C 1
ATOM 698 O O . TYR A 1 84 ? -7.282 6.190 -0.822 1.00 93.38 84 TYR A O 1
ATOM 706 N N . LYS A 1 85 ? -6.274 7.382 -2.433 1.00 93.62 85 LYS A N 1
ATOM 707 C CA . LYS A 1 85 ? -6.459 8.691 -1.790 1.00 93.62 85 LYS A CA 1
ATOM 708 C C . LYS A 1 85 ? -6.895 9.730 -2.813 1.00 93.62 85 LYS A C 1
ATOM 710 O O . LYS A 1 85 ? -6.081 10.276 -3.555 1.00 93.62 85 LYS A O 1
ATOM 715 N N . ARG A 1 86 ? -8.195 10.040 -2.839 1.00 92.69 86 ARG A N 1
ATOM 716 C CA . ARG A 1 86 ? -8.747 11.009 -3.800 1.00 92.69 86 ARG A CA 1
ATOM 717 C C . ARG A 1 86 ? -7.965 12.336 -3.769 1.00 92.69 86 ARG A C 1
ATOM 719 O O . ARG A 1 86 ? -7.649 12.817 -2.682 1.00 92.69 86 ARG A O 1
ATOM 726 N N . PRO A 1 87 ? -7.673 12.932 -4.942 1.00 95.00 87 PRO A N 1
ATOM 727 C CA . PRO A 1 87 ? -8.156 12.564 -6.279 1.00 95.00 87 PRO A CA 1
ATOM 728 C C . PRO A 1 87 ? -7.264 11.556 -7.031 1.00 95.00 87 PRO A C 1
ATOM 730 O O . PRO A 1 87 ? -7.401 11.433 -8.248 1.00 95.00 87 PRO A O 1
ATOM 733 N N . LEU A 1 88 ? -6.354 10.847 -6.355 1.00 96.75 88 LEU A N 1
ATOM 734 C CA . LEU A 1 88 ? -5.365 9.965 -6.976 1.00 96.75 88 LEU A CA 1
ATOM 735 C C . LEU A 1 88 ? -5.404 8.530 -6.418 1.00 96.75 88 LEU A C 1
ATOM 737 O O . LEU A 1 88 ? -5.933 8.240 -5.347 1.00 96.75 88 LEU A O 1
ATOM 741 N N . ILE A 1 89 ? -4.839 7.613 -7.189 1.00 96.19 89 ILE A N 1
ATOM 742 C CA . ILE A 1 89 ? -4.394 6.299 -6.734 1.00 96.19 89 ILE A CA 1
ATOM 743 C C . ILE A 1 89 ? -2.875 6.348 -6.792 1.00 96.19 89 ILE A C 1
ATOM 745 O O . ILE A 1 89 ? -2.315 6.698 -7.833 1.00 96.19 89 ILE A O 1
ATOM 749 N N . HIS A 1 90 ? -2.220 6.047 -5.683 1.00 95.44 90 HIS A N 1
ATOM 750 C CA . HIS A 1 90 ? -0.771 6.015 -5.578 1.00 95.44 90 HIS A CA 1
ATOM 751 C C . HIS A 1 90 ? -0.307 4.567 -5.705 1.00 95.44 90 HIS A C 1
ATOM 753 O O . HIS A 1 90 ? -0.774 3.703 -4.968 1.00 95.44 90 HIS A O 1
ATOM 759 N N . PHE A 1 91 ? 0.610 4.317 -6.630 1.00 94.56 91 PHE A N 1
ATOM 760 C CA . PHE A 1 91 ? 1.249 3.022 -6.813 1.00 94.56 91 PHE A CA 1
ATOM 761 C C . PHE A 1 91 ? 2.689 3.151 -6.343 1.00 94.56 91 PHE A C 1
ATOM 763 O O . PHE A 1 91 ? 3.455 3.933 -6.913 1.00 94.56 91 PHE A O 1
ATOM 770 N N . VAL A 1 92 ? 3.036 2.421 -5.289 1.00 92.38 92 VAL A N 1
ATOM 771 C CA . VAL A 1 92 ? 4.350 2.478 -4.644 1.00 92.38 92 VAL A CA 1
ATOM 772 C C . VAL A 1 92 ? 4.956 1.085 -4.654 1.00 92.38 92 VAL A C 1
ATOM 774 O O . VAL A 1 92 ? 4.300 0.120 -4.275 1.00 92.38 92 VAL A O 1
ATOM 777 N N . VAL A 1 93 ? 6.211 0.978 -5.070 1.00 90.81 93 VAL A N 1
ATOM 778 C CA . VAL A 1 93 ? 6.992 -0.254 -4.949 1.00 90.81 93 VAL A CA 1
ATOM 779 C C . VAL A 1 93 ? 8.286 0.098 -4.219 1.00 90.81 93 VAL A C 1
ATOM 781 O O . VAL A 1 93 ? 9.154 0.743 -4.821 1.00 90.81 93 VAL A O 1
ATOM 784 N N . PRO A 1 94 ? 8.404 -0.240 -2.923 1.00 88.81 94 PRO A N 1
ATOM 785 C CA . PRO A 1 94 ? 9.614 0.002 -2.148 1.00 88.81 94 PRO A CA 1
ATOM 786 C C . PRO A 1 94 ? 10.831 -0.682 -2.782 1.00 88.81 94 PRO A C 1
ATOM 788 O O . PRO A 1 94 ? 10.723 -1.763 -3.362 1.00 88.81 94 PRO A O 1
ATOM 791 N N . LEU A 1 95 ? 11.982 -0.014 -2.699 1.00 85.81 95 LEU A N 1
ATOM 792 C CA . LEU A 1 95 ? 13.285 -0.513 -3.156 1.00 85.81 95 LEU A CA 1
ATOM 793 C C . LEU A 1 95 ? 14.249 -0.795 -1.999 1.00 85.81 95 LEU A C 1
ATOM 795 O O . LEU A 1 95 ? 15.329 -1.334 -2.227 1.00 85.81 95 LEU A O 1
ATOM 799 N N . SER A 1 96 ? 13.899 -0.377 -0.784 1.00 78.06 96 SER A N 1
ATOM 800 C CA . SER A 1 96 ? 14.660 -0.623 0.439 1.00 78.06 96 SER A CA 1
ATOM 801 C C . SER A 1 96 ? 13.808 -1.399 1.435 1.00 78.06 96 SER A C 1
ATOM 803 O O . SER A 1 96 ? 12.578 -1.368 1.357 1.00 78.06 96 SER A O 1
ATOM 805 N N . ASP A 1 97 ? 14.482 -2.105 2.344 1.00 70.12 97 ASP A N 1
ATOM 806 C CA . ASP A 1 97 ? 13.866 -2.772 3.498 1.00 70.12 97 ASP A CA 1
ATOM 807 C C . ASP A 1 97 ? 12.753 -3.757 3.116 1.00 70.12 97 ASP A C 1
ATOM 809 O O . ASP A 1 97 ? 11.738 -3.887 3.798 1.00 70.12 97 ASP A O 1
ATOM 813 N N . LEU A 1 98 ? 12.966 -4.474 2.007 1.00 70.56 98 LEU A N 1
ATOM 814 C CA . LEU A 1 98 ? 12.025 -5.453 1.451 1.00 70.56 98 LEU A CA 1
ATOM 815 C C . LEU A 1 98 ? 11.662 -6.527 2.489 1.00 70.56 98 LEU A C 1
ATOM 817 O O . LEU A 1 98 ? 10.505 -6.934 2.586 1.00 70.56 98 LEU A O 1
ATOM 821 N N . ASP A 1 99 ? 12.623 -6.893 3.342 1.00 70.44 99 ASP A N 1
ATOM 822 C CA . ASP A 1 99 ? 12.426 -7.855 4.426 1.00 70.44 99 ASP A CA 1
ATOM 823 C C . ASP A 1 99 ? 11.415 -7.393 5.479 1.00 70.44 99 ASP A C 1
ATOM 825 O O . ASP A 1 99 ? 10.722 -8.217 6.074 1.00 70.44 99 ASP A O 1
ATOM 829 N N . ALA A 1 100 ? 11.266 -6.082 5.689 1.00 73.31 100 ALA A N 1
ATOM 830 C CA . ALA A 1 100 ? 10.296 -5.543 6.640 1.00 73.31 100 ALA A CA 1
ATOM 831 C C . ALA A 1 100 ? 8.844 -5.723 6.166 1.00 73.31 100 ALA A C 1
ATOM 833 O O . ALA A 1 100 ? 7.914 -5.660 6.970 1.00 73.31 100 ALA A O 1
ATOM 834 N N . TYR A 1 101 ? 8.644 -5.978 4.871 1.00 72.50 101 TYR A N 1
ATOM 835 C CA . TYR A 1 101 ? 7.346 -6.311 4.289 1.00 72.50 101 TYR A CA 1
ATOM 836 C C . TYR A 1 101 ? 7.077 -7.817 4.244 1.00 72.50 101 TYR A C 1
ATOM 838 O O . TYR A 1 101 ? 5.983 -8.222 3.833 1.00 72.50 101 TYR A O 1
ATOM 846 N N . ASN A 1 102 ? 8.040 -8.651 4.649 1.00 70.12 102 ASN A N 1
ATOM 847 C CA . ASN A 1 102 ? 7.856 -10.089 4.603 1.00 70.12 102 ASN A CA 1
ATOM 848 C C . ASN A 1 102 ? 6.832 -10.526 5.647 1.00 70.12 102 ASN A C 1
ATOM 850 O O . ASN A 1 102 ? 6.946 -10.264 6.846 1.00 70.12 102 ASN A O 1
ATOM 854 N N . VAL A 1 103 ? 5.812 -11.230 5.171 1.00 69.12 103 VAL A N 1
ATOM 855 C CA . VAL A 1 103 ? 4.866 -11.910 6.047 1.00 69.12 103 VAL A CA 1
ATOM 856 C C . VAL A 1 103 ? 5.495 -13.232 6.514 1.00 69.12 103 VAL A C 1
ATOM 858 O O . VAL A 1 103 ? 6.251 -13.833 5.747 1.00 69.12 103 VAL A O 1
ATOM 861 N N . PRO A 1 104 ? 5.224 -13.706 7.746 1.00 64.31 104 PRO A N 1
ATOM 862 C CA . PRO A 1 104 ? 5.822 -14.937 8.279 1.00 64.31 104 PRO A CA 1
ATOM 863 C C . PRO A 1 104 ? 5.690 -16.155 7.351 1.00 64.31 104 PRO A C 1
ATOM 865 O O . PRO A 1 104 ? 6.540 -17.039 7.348 1.00 64.31 104 PRO A O 1
ATOM 868 N N . GLU A 1 105 ? 4.642 -16.182 6.533 1.00 63.94 105 GLU A N 1
ATOM 869 C CA . GLU A 1 105 ? 4.338 -17.214 5.549 1.00 63.94 105 GLU A CA 1
ATOM 870 C C . GLU A 1 105 ? 5.374 -17.311 4.416 1.00 63.94 105 GLU A C 1
ATOM 872 O O . GLU A 1 105 ? 5.432 -18.343 3.756 1.00 63.94 105 GLU A O 1
ATOM 877 N N . ILE A 1 106 ? 6.204 -16.283 4.198 1.00 60.50 106 ILE A N 1
ATOM 878 C CA . ILE A 1 106 ? 7.300 -16.302 3.213 1.00 60.50 106 ILE A CA 1
ATOM 879 C C . ILE A 1 106 ? 8.460 -17.193 3.677 1.00 60.50 106 ILE A C 1
ATOM 881 O O . ILE A 1 106 ? 9.128 -17.794 2.844 1.00 60.50 106 ILE A O 1
ATOM 885 N N . ASN A 1 107 ? 8.670 -17.328 4.989 1.00 53.91 107 ASN A N 1
ATOM 886 C CA . ASN A 1 107 ? 9.805 -18.065 5.560 1.00 53.91 107 ASN A CA 1
ATOM 887 C C . ASN A 1 107 ? 9.503 -19.552 5.831 1.00 53.91 107 ASN A C 1
ATOM 889 O O . ASN A 1 107 ? 10.346 -20.248 6.389 1.00 53.91 107 ASN A O 1
ATOM 893 N N . ASN A 1 108 ? 8.303 -20.029 5.484 1.00 47.78 108 ASN A N 1
ATOM 894 C CA . ASN A 1 108 ? 7.868 -21.419 5.682 1.00 47.78 108 ASN A CA 1
ATOM 895 C C . ASN A 1 108 ? 7.987 -22.283 4.404 1.00 47.78 108 ASN A C 1
ATOM 897 O O . ASN A 1 108 ? 7.303 -23.304 4.304 1.00 47.78 108 ASN A O 1
ATOM 901 N N . GLU A 1 109 ? 8.819 -21.884 3.435 1.00 41.12 109 GLU A N 1
ATOM 902 C CA . GLU A 1 109 ? 9.219 -22.718 2.283 1.00 41.12 109 GLU A CA 1
ATOM 903 C C . GLU A 1 109 ? 10.671 -23.194 2.399 1.00 41.12 109 GLU A C 1
ATOM 905 O O . GLU A 1 109 ? 11.548 -22.365 2.732 1.00 41.12 109 GLU A O 1
#

Radius of gyration: 15.49 Å; chains: 1; bounding box: 32×35×36 Å

Sequence (109 aa):
VPVEKRRFAVGAIVDEIKDRELVEQMDKNNYKIFKLPEFDRSVYTTFSFKNILSIFIAVMKVPYRLGDYIQAKKIEAHPFLEIYKRPLIHFVVPLSDLDAYNVPEINNE

Organism: NCBI:txid392030

pLDDT: mean 86.24, std 10.6, range [41.12, 96.75]